Protein AF-A0A9W6NNS0-F1 (afdb_monomer_lite)

Secondary structure (DSSP, 8-state):
--S---EEEEEEEEETTEEEEEEEEESSTTBPEEEEEEEESS-STT------HHHHHHHHHHHHHTT--TTSBS-EEEE-HHHHGGG---SSEEE-S--

Structure (mmCIF, N/CA/C/O backbone):
data_AF-A0A9W6NNS0-F1
#
_entry.id   AF-A0A9W6NNS0-F1
#
loop_
_atom_site.group_PDB
_atom_site.id
_atom_site.type_symbol
_atom_site.label_atom_id
_atom_site.label_alt_id
_atom_site.label_comp_id
_atom_site.label_asym_id
_atom_site.label_entity_id
_atom_site.label_seq_id
_atom_site.pdbx_PDB_ins_code
_atom_site.Cartn_x
_atom_site.Cartn_y
_atom_site.Cartn_z
_atom_site.occupancy
_atom_site.B_iso_or_equiv
_atom_site.auth_seq_id
_atom_site.auth_comp_id
_atom_site.auth_asym_id
_atom_site.auth_atom_id
_atom_site.pdbx_PDB_model_num
ATOM 1 N N . MET A 1 1 ? -5.836 -12.982 6.202 1.00 62.12 1 MET A N 1
ATOM 2 C CA . MET A 1 1 ? -6.940 -11.996 6.180 1.00 62.12 1 MET A CA 1
ATOM 3 C C . MET A 1 1 ? -7.974 -12.306 7.246 1.00 62.12 1 MET A C 1
ATOM 5 O O . MET A 1 1 ? -8.217 -13.470 7.530 1.00 62.12 1 MET A O 1
ATOM 9 N N . ASP A 1 2 ? -8.559 -11.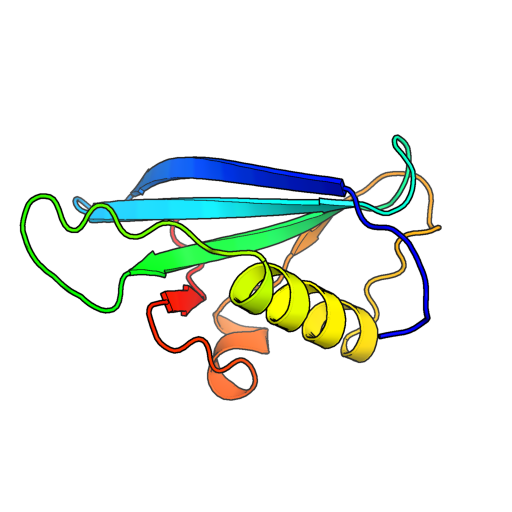259 7.810 1.00 71.56 2 ASP A N 1
ATOM 10 C CA . ASP A 1 2 ? -9.505 -11.235 8.934 1.00 71.56 2 ASP A CA 1
ATOM 11 C C . ASP A 1 2 ? -10.983 -11.426 8.527 1.00 71.56 2 ASP A C 1
ATOM 13 O O . ASP A 1 2 ? -11.883 -11.246 9.342 1.00 71.56 2 ASP A O 1
ATOM 17 N N . GLY A 1 3 ? -11.243 -11.801 7.268 1.00 79.31 3 GLY A N 1
ATOM 18 C CA . GLY A 1 3 ? -12.591 -12.018 6.731 1.00 79.31 3 GLY A CA 1
ATOM 19 C C . GLY A 1 3 ? -13.351 -10.734 6.387 1.00 79.31 3 GLY A C 1
ATOM 20 O O . GLY A 1 3 ? -14.508 -10.818 5.977 1.00 79.31 3 GLY A O 1
ATOM 21 N N . ARG A 1 4 ? -12.724 -9.560 6.528 1.00 85.19 4 ARG A N 1
ATOM 22 C CA . ARG A 1 4 ? -13.346 -8.270 6.227 1.00 85.19 4 ARG A CA 1
ATOM 23 C C . ARG A 1 4 ? -13.279 -7.932 4.742 1.00 85.19 4 ARG A C 1
ATOM 25 O O . ARG A 1 4 ? -12.379 -8.362 4.018 1.00 85.19 4 ARG A O 1
ATOM 32 N N . LEU A 1 5 ? -14.248 -7.132 4.302 1.00 90.56 5 LEU A N 1
ATOM 33 C CA . LEU A 1 5 ? -14.232 -6.518 2.981 1.00 90.56 5 LEU A CA 1
ATOM 34 C C . LEU A 1 5 ? -13.445 -5.212 3.044 1.00 90.56 5 LEU A C 1
ATOM 36 O O . LEU A 1 5 ? -13.627 -4.409 3.955 1.00 90.56 5 LEU A O 1
ATOM 40 N N . TYR A 1 6 ? -12.601 -5.007 2.040 1.00 93.62 6 TYR A N 1
ATOM 41 C CA . TYR A 1 6 ? -11.846 -3.778 1.859 1.00 93.62 6 TYR A CA 1
ATOM 42 C C . TYR A 1 6 ? -12.123 -3.224 0.473 1.00 93.62 6 TYR A C 1
ATOM 44 O O . TYR A 1 6 ? -12.041 -3.942 -0.527 1.00 93.62 6 TYR A O 1
ATOM 52 N N . ALA A 1 7 ? -12.424 -1.934 0.416 1.00 94.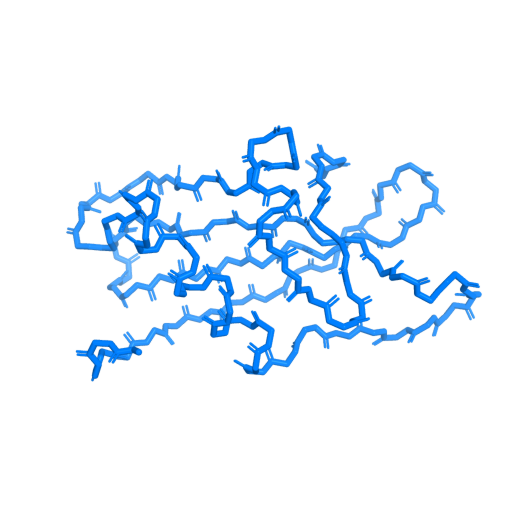19 7 ALA A N 1
ATOM 53 C CA . ALA A 1 7 ? -12.425 -1.188 -0.825 1.00 94.19 7 ALA A CA 1
ATOM 54 C C . ALA A 1 7 ? -11.022 -0.633 -1.078 1.00 94.19 7 ALA A C 1
ATOM 56 O O . ALA A 1 7 ? -10.267 -0.336 -0.150 1.00 94.19 7 ALA A O 1
ATOM 57 N N . TRP A 1 8 ? -10.659 -0.501 -2.349 1.00 95.88 8 TRP A N 1
ATOM 58 C CA . TRP A 1 8 ? -9.370 0.054 -2.726 1.00 95.88 8 TRP A CA 1
ATOM 59 C C . TRP A 1 8 ? -9.433 0.769 -4.069 1.00 95.88 8 TRP A C 1
ATOM 61 O O . TRP A 1 8 ? -10.344 0.575 -4.875 1.00 95.88 8 TRP A O 1
ATOM 71 N N . ARG A 1 9 ? -8.433 1.614 -4.301 1.00 95.69 9 ARG A N 1
ATOM 72 C CA . ARG A 1 9 ? -8.209 2.332 -5.550 1.00 95.69 9 ARG A CA 1
ATOM 73 C C . ARG A 1 9 ? -6.715 2.463 -5.791 1.00 95.69 9 ARG A C 1
ATOM 75 O O . ARG A 1 9 ? -5.971 2.774 -4.866 1.00 95.69 9 ARG A O 1
ATOM 82 N N . ALA A 1 10 ? -6.301 2.343 -7.047 1.00 94.25 10 ALA A N 1
ATOM 83 C CA . ALA A 1 10 ? -4.969 2.735 -7.481 1.00 94.25 10 ALA A CA 1
ATOM 84 C C . ALA A 1 10 ? -5.021 3.955 -8.415 1.00 94.25 10 ALA A C 1
ATOM 86 O O . ALA A 1 10 ? -5.913 4.102 -9.253 1.00 94.25 10 ALA A O 1
ATOM 87 N N . THR A 1 11 ? -4.068 4.868 -8.250 1.00 92.69 11 THR A N 1
ATOM 88 C CA . THR A 1 11 ? -3.936 6.078 -9.071 1.00 92.69 11 THR A CA 1
ATOM 89 C C . THR A 1 11 ? -2.513 6.168 -9.594 1.00 92.69 11 THR A C 1
ATOM 91 O O . THR A 1 11 ? -1.564 5.974 -8.843 1.00 92.69 11 THR A O 1
ATOM 94 N N . VAL A 1 12 ? -2.365 6.439 -10.888 1.00 88.75 12 VAL A N 1
ATOM 95 C CA . VAL A 1 12 ? -1.054 6.573 -11.525 1.00 88.75 12 VAL A CA 1
ATOM 96 C C . VAL A 1 12 ? -0.550 8.002 -11.349 1.00 88.75 12 VAL A C 1
ATOM 98 O O . VAL A 1 12 ? -1.245 8.944 -11.724 1.00 88.75 12 VAL A O 1
ATOM 101 N N . ASN A 1 13 ? 0.671 8.143 -10.845 1.00 84.25 13 ASN A N 1
ATOM 102 C CA . ASN A 1 13 ? 1.383 9.403 -10.689 1.00 84.25 13 ASN A CA 1
ATOM 103 C C . ASN A 1 13 ? 2.653 9.405 -11.559 1.00 84.25 13 ASN A C 1
ATOM 105 O O . ASN A 1 13 ? 3.182 8.356 -11.946 1.00 84.25 13 ASN A O 1
ATOM 109 N N . ARG A 1 14 ? 3.148 10.602 -11.887 1.00 74.31 14 ARG A N 1
ATOM 110 C CA . ARG A 1 14 ? 4.474 10.788 -12.491 1.00 74.31 14 ARG A CA 1
ATOM 111 C C . ARG A 1 14 ? 5.411 11.323 -11.418 1.00 74.31 14 ARG A C 1
ATOM 113 O O . ARG A 1 14 ? 5.205 12.435 -10.947 1.00 74.31 14 ARG A O 1
ATOM 120 N N . ALA A 1 15 ? 6.428 10.546 -11.070 1.00 66.62 15 ALA A N 1
ATOM 121 C CA . ALA A 1 15 ? 7.409 10.881 -10.044 1.00 66.62 15 ALA A CA 1
ATOM 122 C C . ALA A 1 15 ? 8.820 10.602 -10.569 1.00 66.62 15 ALA A C 1
ATOM 124 O O . ALA A 1 15 ? 9.051 9.560 -11.178 1.00 66.62 15 ALA A O 1
ATOM 125 N N . GLY A 1 16 ? 9.759 11.535 -10.375 1.00 59.12 16 GLY A N 1
ATOM 126 C CA . GLY A 1 16 ? 11.183 11.319 -10.680 1.00 59.12 16 GLY A CA 1
ATOM 127 C C . GLY A 1 16 ? 11.510 10.889 -12.121 1.00 59.12 16 GLY A C 1
ATOM 128 O O . GLY A 1 16 ? 12.509 10.215 -12.335 1.00 59.12 16 GLY A O 1
ATOM 129 N N . GLY A 1 17 ? 10.667 11.222 -13.108 1.00 64.56 17 GLY A N 1
ATOM 130 C CA . GLY A 1 17 ? 10.831 10.778 -14.503 1.00 64.56 17 GLY A CA 1
ATOM 131 C C . GLY A 1 17 ? 10.284 9.374 -14.810 1.00 64.56 17 GLY A C 1
ATOM 132 O O . GLY A 1 17 ? 10.338 8.948 -15.962 1.00 64.56 17 GLY A O 1
ATOM 133 N N . GLY A 1 18 ? 9.714 8.685 -13.817 1.00 68.44 18 GLY A N 1
ATOM 134 C CA . GLY A 1 18 ? 9.074 7.374 -13.934 1.00 68.44 18 GLY A CA 1
ATOM 135 C C . GLY A 1 18 ? 7.579 7.382 -13.592 1.00 68.44 18 GLY A C 1
ATOM 136 O O . GLY A 1 18 ? 6.965 8.422 -13.323 1.00 68.44 18 GLY A O 1
ATOM 137 N N . ARG A 1 19 ? 6.977 6.190 -13.630 1.00 78.00 19 ARG A N 1
ATOM 138 C CA . ARG A 1 19 ? 5.570 5.944 -13.292 1.00 78.00 19 ARG A CA 1
ATOM 139 C C . ARG A 1 19 ? 5.477 5.345 -11.891 1.00 78.00 19 ARG A C 1
ATOM 141 O O . ARG A 1 19 ? 5.939 4.226 -11.696 1.00 78.00 19 ARG A O 1
ATOM 148 N N . SER A 1 20 ? 4.844 6.054 -10.959 1.00 86.12 20 SER A N 1
ATOM 149 C CA . SER A 1 20 ? 4.486 5.521 -9.641 1.00 86.12 20 SER A CA 1
ATOM 150 C C . SER A 1 20 ? 2.983 5.261 -9.555 1.00 86.12 20 SER A C 1
ATOM 152 O O . SER A 1 20 ? 2.184 5.848 -10.291 1.00 86.12 20 S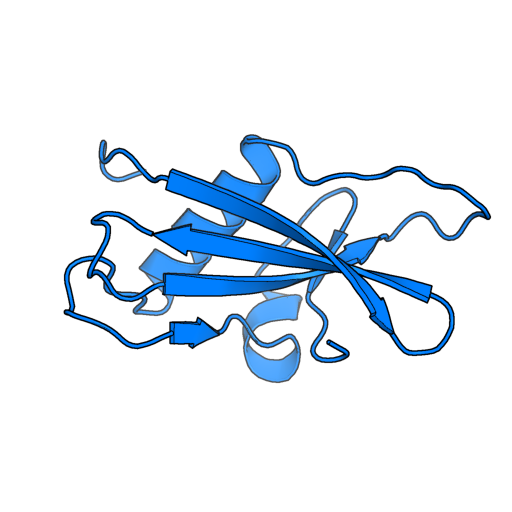ER A O 1
ATOM 154 N N . ILE A 1 21 ? 2.579 4.338 -8.689 1.00 91.19 21 ILE A N 1
ATOM 155 C CA . ILE A 1 21 ? 1.177 3.980 -8.478 1.00 91.19 21 ILE A CA 1
ATOM 156 C C . ILE A 1 21 ? 0.865 4.123 -6.999 1.00 91.19 21 ILE A C 1
ATOM 158 O O . ILE A 1 21 ? 1.382 3.375 -6.176 1.00 91.19 21 ILE A O 1
ATOM 162 N N . ARG A 1 22 ? -0.027 5.054 -6.671 1.00 93.94 22 ARG A N 1
ATOM 163 C CA . ARG A 1 22 ? -0.570 5.199 -5.324 1.00 93.94 22 ARG A CA 1
ATOM 164 C C . ARG A 1 22 ? -1.733 4.247 -5.140 1.00 93.94 22 ARG A C 1
ATOM 166 O O . ARG A 1 22 ? -2.781 4.444 -5.758 1.00 93.94 22 ARG A O 1
ATOM 173 N N . VAL A 1 23 ? -1.576 3.260 -4.272 1.00 95.88 23 VAL A N 1
ATOM 174 C CA . VAL A 1 23 ? -2.659 2.400 -3.795 1.00 95.88 23 VAL A CA 1
ATOM 175 C C . VAL A 1 23 ? -3.222 2.999 -2.513 1.00 95.88 23 VAL A C 1
ATOM 177 O O . VAL A 1 23 ? -2.475 3.291 -1.581 1.0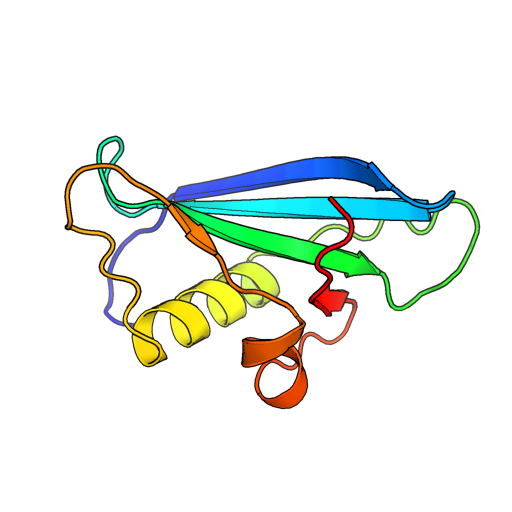0 95.88 23 VAL A O 1
ATOM 180 N N . ARG A 1 24 ? -4.545 3.168 -2.451 1.00 96.62 24 ARG A N 1
ATOM 181 C CA . ARG A 1 24 ? -5.272 3.443 -1.207 1.00 96.62 24 ARG A CA 1
ATOM 182 C C . ARG A 1 24 ? -6.296 2.352 -0.948 1.00 96.62 24 ARG A C 1
ATOM 184 O O . ARG A 1 24 ? -7.031 1.998 -1.866 1.00 96.62 24 ARG A O 1
ATOM 191 N N . ALA A 1 25 ? -6.356 1.863 0.285 1.00 95.94 25 ALA A N 1
ATOM 192 C CA . ALA A 1 25 ? -7.347 0.891 0.737 1.00 95.94 25 ALA A CA 1
ATOM 193 C C . ALA A 1 25 ? -8.035 1.377 2.017 1.00 95.94 25 ALA A C 1
ATOM 195 O O . ALA A 1 25 ? -7.435 2.091 2.816 1.00 95.94 25 ALA A O 1
ATOM 196 N N . TRP A 1 26 ? -9.296 1.013 2.208 1.00 94.94 26 TRP A N 1
ATOM 197 C CA . TRP A 1 26 ? -10.088 1.367 3.385 1.00 94.94 26 TRP A CA 1
ATOM 198 C C . TRP A 1 26 ? -11.117 0.270 3.668 1.00 94.94 26 TRP A C 1
ATOM 200 O O . TRP A 1 26 ? -11.558 -0.430 2.755 1.00 94.94 26 TRP A O 1
ATOM 210 N N . GLY A 1 27 ? -11.454 0.084 4.946 1.00 89.12 27 GLY A N 1
ATOM 211 C CA . GLY A 1 27 ? -12.558 -0.792 5.349 1.00 89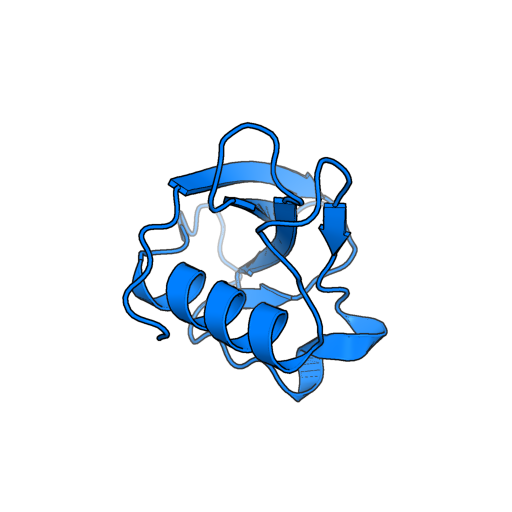.12 27 GLY A CA 1
ATOM 212 C C . GLY A 1 27 ? -13.881 -0.065 5.140 1.00 89.12 27 GLY A C 1
ATOM 213 O O . GLY A 1 27 ? -14.554 -0.246 4.130 1.00 89.12 27 GLY A O 1
ATOM 214 N N . GLU A 1 28 ? -14.195 0.838 6.065 1.00 86.25 28 GLU A N 1
ATOM 215 C CA . GLU A 1 28 ? -15.345 1.737 5.973 1.00 86.25 28 GLU A CA 1
ATOM 216 C C . GLU A 1 28 ? -14.992 3.037 5.236 1.00 86.25 28 GLU A C 1
ATOM 218 O O . GLU A 1 28 ? -13.836 3.462 5.218 1.00 86.25 28 GLU A O 1
ATOM 223 N N . HIS A 1 29 ? -15.992 3.699 4.645 1.00 79.81 29 HIS A N 1
ATOM 224 C CA . HIS A 1 29 ? -15.801 4.932 3.862 1.00 79.81 29 HIS A CA 1
ATOM 225 C C . HIS A 1 29 ? -15.129 6.068 4.660 1.00 79.81 29 HIS A C 1
ATOM 227 O O . HIS A 1 29 ? -14.310 6.802 4.112 1.00 79.81 29 HIS A O 1
ATOM 233 N N . ASP A 1 30 ? -15.434 6.158 5.957 1.00 87.31 30 ASP A N 1
ATOM 234 C CA . ASP A 1 30 ? -14.890 7.151 6.895 1.00 87.31 30 ASP A CA 1
ATOM 235 C C . ASP A 1 30 ? -13.708 6.609 7.727 1.00 87.31 30 ASP A C 1
ATOM 237 O O . ASP A 1 30 ? -13.266 7.258 8.680 1.00 87.31 30 ASP A O 1
ATOM 241 N N . GLY A 1 31 ? -13.222 5.404 7.422 1.00 89.06 31 GLY A N 1
ATOM 242 C CA . GLY A 1 31 ? -12.132 4.750 8.143 1.00 89.06 31 GLY A CA 1
ATOM 243 C C . GLY A 1 31 ? -10.747 5.296 7.791 1.00 89.06 31 GLY A C 1
ATOM 244 O O . GLY A 1 31 ? -10.558 6.035 6.822 1.00 89.06 31 GLY A O 1
ATOM 245 N N . CYS A 1 32 ? -9.750 4.910 8.580 1.00 95.31 32 CYS A N 1
ATOM 246 C CA . CYS A 1 32 ? -8.358 5.249 8.333 1.00 95.31 32 CYS A CA 1
ATOM 247 C C . CYS A 1 32 ? -7.904 4.563 7.047 1.00 95.31 32 CYS A C 1
ATOM 249 O O . CYS A 1 32 ? -7.899 3.333 6.954 1.00 95.31 32 CYS A O 1
ATOM 251 N N . ALA A 1 33 ? -7.515 5.349 6.046 1.00 96.62 33 ALA A N 1
ATOM 252 C CA . ALA A 1 33 ? -7.059 4.802 4.776 1.00 96.62 33 ALA A CA 1
ATOM 253 C C . ALA A 1 33 ? -5.631 4.257 4.905 1.00 96.62 33 ALA A C 1
ATOM 255 O O . ALA A 1 33 ? -4.744 4.958 5.380 1.00 96.62 33 ALA A O 1
ATOM 256 N N . LEU A 1 34 ? -5.378 3.052 4.411 1.00 97.19 34 LEU A N 1
ATOM 257 C CA . LEU A 1 34 ? -4.029 2.602 4.085 1.00 97.19 34 LEU A CA 1
ATOM 258 C C . LEU A 1 34 ? -3.579 3.296 2.802 1.00 97.19 34 LEU A C 1
ATOM 260 O O . LEU A 1 34 ? -4.355 3.375 1.848 1.00 97.19 34 LEU A O 1
ATOM 264 N N . GLN A 1 35 ? -2.334 3.751 2.747 1.00 97.38 35 GLN A N 1
ATOM 265 C CA . GLN A 1 35 ? -1.710 4.268 1.536 1.00 97.38 35 GLN A CA 1
ATOM 266 C C . GLN A 1 35 ? -0.340 3.629 1.325 1.00 97.38 35 GLN A C 1
ATOM 268 O O . GLN A 1 35 ? 0.452 3.536 2.257 1.00 97.38 35 GLN A O 1
ATOM 273 N N . ALA A 1 36 ? -0.061 3.233 0.089 1.00 96.19 36 ALA A N 1
ATOM 274 C CA . ALA A 1 36 ? 1.248 2.775 -0.349 1.00 96.19 36 ALA A CA 1
ATOM 275 C C . ALA A 1 36 ? 1.542 3.346 -1.733 1.00 96.19 36 ALA A C 1
ATOM 277 O O . ALA A 1 36 ? 0.673 3.337 -2.608 1.00 96.19 36 ALA A O 1
ATOM 278 N N . ASP A 1 37 ? 2.764 3.818 -1.929 1.00 93.25 37 ASP A N 1
ATOM 279 C CA . ASP A 1 37 ? 3.240 4.284 -3.221 1.00 93.25 37 ASP A CA 1
ATOM 280 C C . ASP A 1 37 ? 4.189 3.230 -3.799 1.00 93.25 37 ASP A C 1
ATOM 282 O O . ASP A 1 37 ? 5.121 2.772 -3.142 1.00 93.25 37 ASP A O 1
ATOM 286 N N . LEU A 1 38 ? 3.887 2.774 -5.014 1.00 91.50 38 LEU A N 1
ATOM 287 C CA . LEU A 1 38 ? 4.554 1.652 -5.664 1.00 91.50 38 LEU A CA 1
ATOM 288 C C . LEU A 1 38 ? 5.325 2.126 -6.892 1.00 91.50 38 LEU A C 1
ATOM 290 O O . LEU A 1 38 ? 4.779 2.849 -7.731 1.00 91.50 38 LEU A O 1
ATOM 294 N N . LEU A 1 39 ? 6.565 1.668 -7.031 1.00 87.94 39 LEU A N 1
ATOM 295 C CA . LEU A 1 39 ? 7.336 1.765 -8.264 1.00 87.94 39 LEU A CA 1
ATOM 296 C C . LEU A 1 39 ? 7.377 0.391 -8.931 1.00 87.94 39 LEU A C 1
ATOM 298 O O . LEU A 1 39 ? 7.506 -0.630 -8.256 1.00 87.94 39 LEU A O 1
ATOM 302 N N . SER A 1 40 ? 7.226 0.351 -10.254 1.00 82.56 40 SER A N 1
ATOM 303 C CA . SER A 1 40 ? 7.354 -0.915 -10.971 1.00 82.56 40 SER A CA 1
ATOM 304 C C . SER A 1 40 ? 8.811 -1.369 -11.032 1.00 82.56 40 SER A C 1
ATOM 306 O O . SER A 1 40 ? 9.698 -0.578 -11.353 1.00 82.56 40 SER A O 1
ATOM 308 N N . ARG A 1 41 ? 9.043 -2.661 -10.783 1.00 80.69 41 ARG A N 1
ATOM 309 C CA . ARG A 1 41 ? 10.361 -3.304 -10.902 1.00 80.69 41 ARG A CA 1
ATOM 310 C C . ARG A 1 41 ? 10.766 -3.546 -12.355 1.00 80.69 41 ARG A C 1
ATOM 312 O O . ARG A 1 41 ? 11.950 -3.700 -12.646 1.00 80.69 41 ARG A O 1
ATOM 319 N N . THR A 1 42 ? 9.807 -3.598 -13.279 1.00 68.75 42 THR A N 1
ATOM 320 C CA . THR A 1 42 ? 10.086 -3.763 -14.708 1.00 68.75 42 THR A CA 1
ATOM 321 C C . THR A 1 42 ? 10.313 -2.403 -15.357 1.00 68.75 42 THR A C 1
ATOM 323 O O . THR A 1 42 ? 9.395 -1.746 -15.835 1.00 68.75 42 THR A O 1
ATOM 326 N N . ALA A 1 43 ? 11.571 -1.960 -15.382 1.00 55.78 43 ALA A N 1
ATOM 327 C CA . ALA A 1 43 ? 11.961 -0.733 -16.065 1.00 55.78 43 ALA A CA 1
ATOM 328 C C . ALA A 1 43 ? 11.922 -0.931 -17.593 1.00 55.78 43 ALA A C 1
ATOM 330 O O . ALA A 1 43 ? 12.864 -1.433 -18.203 1.00 55.78 43 ALA A O 1
ATOM 331 N N . GLY A 1 44 ? 10.820 -0.526 -18.220 1.00 56.78 44 GLY A N 1
ATOM 332 C CA . GLY A 1 44 ? 10.697 -0.422 -19.670 1.00 56.78 44 GLY A CA 1
ATOM 333 C C . GLY A 1 44 ? 9.703 0.677 -20.056 1.00 56.78 44 GLY A C 1
ATOM 334 O O . GLY A 1 44 ? 8.752 0.933 -19.312 1.00 56.78 44 GLY A O 1
ATOM 335 N N . PRO A 1 45 ? 9.897 1.368 -21.193 1.00 47.22 45 PRO A N 1
ATOM 336 C CA . PRO A 1 45 ? 8.922 2.342 -21.666 1.00 47.22 45 PRO A CA 1
ATOM 337 C C . PRO A 1 45 ? 7.561 1.660 -21.877 1.00 47.22 45 PRO A C 1
ATOM 339 O O . PRO A 1 45 ? 7.429 0.773 -22.714 1.00 47.22 45 PRO A O 1
ATOM 342 N N . GLY A 1 46 ? 6.551 2.086 -21.111 1.00 54.66 46 GLY A N 1
ATOM 343 C CA . GLY A 1 46 ? 5.171 1.614 -21.253 1.00 54.66 46 GLY A CA 1
ATOM 344 C C . GLY A 1 46 ? 4.806 0.341 -20.486 1.00 54.66 46 GLY A C 1
ATOM 345 O O . GLY A 1 46 ? 3.867 -0.325 -20.902 1.00 54.66 46 GLY A O 1
ATOM 346 N N . ASP A 1 47 ? 5.485 0.006 -19.382 1.00 64.44 47 ASP A N 1
ATOM 347 C CA . ASP A 1 47 ? 5.318 -1.295 -18.704 1.00 64.44 47 ASP A CA 1
ATOM 348 C C . ASP A 1 47 ? 3.885 -1.663 -18.267 1.00 64.44 47 ASP A C 1
ATOM 350 O O . ASP A 1 47 ? 3.620 -2.827 -17.983 1.00 64.44 47 ASP A O 1
ATOM 354 N N . GLY A 1 48 ? 2.953 -0.701 -18.232 1.00 70.00 48 GLY A N 1
ATOM 355 C CA . GLY A 1 48 ? 1.526 -0.930 -18.002 1.00 70.00 48 GLY A CA 1
ATOM 356 C C . GLY A 1 48 ? 1.181 -1.602 -16.671 1.00 70.00 48 GLY A C 1
ATOM 357 O O . GLY A 1 48 ? -0.003 -1.828 -16.420 1.00 70.00 48 GLY A O 1
ATOM 358 N N . ALA A 1 49 ? 2.167 -1.895 -15.815 1.00 80.81 49 ALA A N 1
ATOM 359 C CA . ALA A 1 49 ? 1.998 -2.727 -14.640 1.00 80.81 49 ALA A CA 1
ATOM 360 C C . ALA A 1 49 ? 0.987 -2.059 -13.716 1.00 80.81 49 ALA A C 1
ATOM 362 O O . ALA A 1 49 ? 1.029 -0.850 -13.479 1.00 80.81 49 ALA A O 1
ATOM 363 N N . TYR A 1 50 ? 0.019 -2.807 -13.223 1.00 87.50 50 TYR A N 1
ATOM 364 C CA . TYR A 1 50 ? -0.989 -2.270 -12.327 1.00 87.50 50 TYR A CA 1
ATOM 365 C C . TYR A 1 50 ? -1.194 -3.281 -11.211 1.00 87.50 50 TYR A C 1
ATOM 367 O O . TYR A 1 50 ? -1.256 -4.471 -11.519 1.00 87.50 50 TYR A O 1
ATOM 375 N N . PRO A 1 51 ? -1.245 -2.836 -9.944 1.00 90.62 51 PRO A N 1
ATOM 376 C CA . PRO A 1 51 ? -1.401 -3.749 -8.828 1.00 90.62 51 PRO A CA 1
ATOM 377 C C . PRO A 1 51 ? -2.703 -4.521 -8.984 1.00 90.62 51 PRO A C 1
ATOM 379 O O . PRO A 1 51 ? -3.754 -3.940 -9.280 1.00 90.62 51 PRO A O 1
ATOM 382 N N . ASP A 1 52 ? -2.618 -5.830 -8.796 1.00 92.00 52 ASP A N 1
ATOM 383 C CA . ASP A 1 52 ? -3.785 -6.695 -8.781 1.00 92.00 52 ASP A CA 1
ATOM 384 C C . ASP A 1 52 ? -4.324 -6.872 -7.348 1.00 92.00 52 ASP A C 1
ATOM 386 O O . ASP A 1 52 ? -3.844 -6.278 -6.377 1.00 92.00 52 ASP A O 1
ATOM 390 N N . ALA A 1 53 ? -5.362 -7.696 -7.197 1.00 92.19 53 ALA A N 1
ATOM 391 C CA . ALA A 1 53 ? -5.937 -7.976 -5.884 1.00 92.19 53 ALA A CA 1
ATOM 392 C C . ALA A 1 53 ? -4.955 -8.690 -4.930 1.00 92.19 53 ALA A C 1
ATOM 394 O O . ALA A 1 53 ? -5.081 -8.548 -3.713 1.00 92.19 53 ALA A O 1
ATOM 395 N N . THR A 1 54 ? -3.990 -9.449 -5.455 1.00 92.38 54 THR A N 1
ATOM 396 C CA . THR A 1 54 ? -2.948 -10.135 -4.679 1.00 92.38 54 THR A CA 1
ATOM 397 C C . THR A 1 54 ? -1.972 -9.125 -4.088 1.00 92.38 54 THR A C 1
ATOM 399 O O . THR A 1 54 ? -1.690 -9.187 -2.889 1.00 92.38 54 THR A O 1
ATOM 402 N N . ASP A 1 55 ? -1.523 -8.155 -4.888 1.00 93.62 55 ASP A N 1
ATOM 403 C CA . ASP A 1 55 ? -0.649 -7.073 -4.423 1.00 93.62 55 ASP A CA 1
ATOM 404 C C . ASP A 1 55 ? -1.339 -6.240 -3.334 1.00 93.62 55 ASP A C 1
ATOM 406 O O . ASP A 1 55 ? -0.783 -5.995 -2.261 1.00 93.62 55 ASP A O 1
ATOM 410 N N . VAL A 1 56 ? -2.598 -5.855 -3.567 1.00 94.94 56 VAL A N 1
ATOM 411 C CA . VAL A 1 56 ? -3.392 -5.066 -2.610 1.00 94.94 56 VAL A CA 1
ATOM 412 C C . VAL A 1 56 ? -3.633 -5.839 -1.316 1.00 94.94 56 VAL A C 1
ATOM 414 O O . VAL A 1 56 ? -3.536 -5.276 -0.224 1.00 94.94 56 VAL A O 1
ATOM 417 N N . ARG A 1 57 ? -3.897 -7.145 -1.409 1.00 94.88 57 ARG A N 1
ATOM 418 C CA . ARG A 1 57 ? -4.020 -8.011 -0.236 1.00 94.88 57 ARG A CA 1
ATOM 419 C C . ARG A 1 57 ? -2.731 -8.037 0.581 1.00 94.88 57 ARG A C 1
ATOM 421 O O . ARG A 1 57 ? -2.804 -7.949 1.805 1.00 94.88 57 ARG A O 1
ATOM 428 N N . ALA A 1 58 ? -1.572 -8.139 -0.068 1.00 95.12 58 ALA A N 1
ATOM 429 C CA . ALA A 1 58 ? -0.287 -8.123 0.623 1.00 95.12 58 ALA A CA 1
ATOM 430 C C . ALA A 1 58 ? -0.055 -6.792 1.360 1.00 95.12 58 ALA A C 1
ATOM 432 O O . ALA A 1 58 ? 0.394 -6.808 2.508 1.00 95.12 58 ALA A O 1
ATOM 433 N N . LEU A 1 59 ? -0.434 -5.660 0.753 1.00 96.06 59 LEU A N 1
ATOM 434 C CA . LEU A 1 59 ? -0.395 -4.341 1.399 1.00 96.06 59 LEU A CA 1
ATOM 435 C C . LEU A 1 59 ? -1.297 -4.279 2.636 1.00 96.06 59 LEU A C 1
ATOM 437 O O . LEU A 1 59 ? -0.845 -3.862 3.700 1.00 96.06 59 LEU A O 1
ATOM 441 N N . ILE A 1 60 ? -2.546 -4.734 2.518 1.00 95.38 60 ILE A N 1
ATOM 442 C CA . ILE A 1 60 ? -3.518 -4.769 3.622 1.00 95.38 60 ILE A CA 1
ATOM 443 C C . ILE A 1 60 ? -3.000 -5.629 4.774 1.00 95.38 60 ILE A C 1
ATOM 445 O O . ILE A 1 60 ? -2.950 -5.176 5.916 1.00 95.38 60 ILE A O 1
ATOM 449 N N . GLU A 1 61 ? -2.567 -6.858 4.485 1.00 94.81 61 GLU A N 1
ATOM 450 C CA . GLU A 1 61 ? -2.043 -7.766 5.506 1.00 94.81 61 GLU A CA 1
ATOM 451 C C . GLU A 1 61 ? -0.786 -7.196 6.174 1.00 94.81 61 GLU A C 1
ATOM 453 O O . GLU A 1 61 ? -0.598 -7.357 7.381 1.00 94.81 61 GLU A O 1
ATOM 458 N N . HIS A 1 62 ? 0.067 -6.505 5.417 1.00 94.88 62 HIS A N 1
ATOM 459 C CA . HIS A 1 62 ? 1.238 -5.841 5.967 1.00 94.88 62 HIS A CA 1
ATOM 460 C C . HIS A 1 62 ? 0.862 -4.658 6.868 1.00 94.88 62 HIS A C 1
ATOM 462 O O . HIS A 1 62 ? 1.361 -4.591 7.992 1.00 94.88 62 HIS A O 1
ATOM 468 N N . GLY A 1 63 ? -0.048 -3.787 6.422 1.00 94.88 63 GLY A N 1
ATOM 469 C CA . GLY A 1 63 ? -0.554 -2.659 7.202 1.00 94.88 63 GLY A CA 1
ATOM 470 C C . GLY A 1 63 ? -1.182 -3.112 8.517 1.00 94.88 63 GLY A C 1
ATOM 471 O O . GLY A 1 63 ? -0.811 -2.606 9.573 1.00 94.88 63 GLY A O 1
ATOM 472 N N . LEU A 1 64 ? -2.059 -4.122 8.482 1.00 94.69 64 LEU A N 1
ATOM 473 C CA . LEU A 1 64 ? -2.686 -4.682 9.688 1.00 94.69 64 LEU A CA 1
ATOM 474 C C . LEU A 1 64 ? -1.641 -5.179 10.699 1.00 94.69 64 LEU A C 1
ATOM 476 O O . LEU A 1 64 ? -1.758 -4.912 11.893 1.00 94.69 64 LEU A O 1
ATOM 480 N N . ARG A 1 65 ? -0.578 -5.853 10.234 1.00 94.06 65 ARG A N 1
ATOM 481 C CA . ARG A 1 65 ? 0.529 -6.294 11.105 1.00 94.06 65 ARG A CA 1
ATOM 482 C C . ARG A 1 65 ? 1.332 -5.139 11.713 1.00 94.06 65 ARG A C 1
ATOM 484 O O . ARG A 1 65 ? 1.970 -5.350 12.738 1.00 94.06 65 ARG A O 1
ATOM 491 N N . HIS A 1 66 ? 1.319 -3.959 11.092 1.00 93.94 66 HIS A N 1
ATOM 492 C CA . HIS A 1 66 ? 2.089 -2.781 11.513 1.00 93.94 66 HIS A CA 1
ATOM 493 C C . HIS A 1 66 ? 1.215 -1.712 12.186 1.00 93.94 66 HIS A C 1
ATOM 495 O O . HIS A 1 66 ? 1.661 -0.590 12.405 1.00 93.94 66 HIS A O 1
ATOM 501 N N . GLY A 1 67 ? -0.016 -2.067 12.570 1.00 94.25 67 GLY A N 1
ATOM 502 C CA . GLY A 1 67 ? -0.883 -1.204 13.371 1.00 94.25 67 GLY A CA 1
ATOM 503 C C . GLY A 1 67 ? -1.829 -0.322 12.563 1.00 94.25 67 GLY A C 1
ATOM 504 O O . GLY A 1 67 ? -2.463 0.562 13.138 1.00 94.25 67 GLY A O 1
ATOM 505 N N . TRP A 1 68 ? -1.980 -0.564 11.258 1.00 95.31 68 TRP A N 1
ATOM 506 C CA . TRP A 1 68 ? -3.086 0.036 10.524 1.00 95.31 68 TRP A CA 1
ATOM 507 C C . TRP A 1 68 ? -4.415 -0.425 11.131 1.00 95.31 68 TRP A C 1
ATOM 509 O O . TRP A 1 68 ? -4.727 -1.616 11.155 1.00 95.31 68 TRP A O 1
ATOM 519 N N . ALA A 1 69 ? -5.196 0.536 11.619 1.00 93.56 69 ALA A N 1
ATOM 520 C CA . ALA A 1 69 ? -6.492 0.309 12.236 1.00 93.56 69 ALA A CA 1
ATOM 521 C C . ALA A 1 69 ? -7.602 0.865 11.322 1.00 93.56 69 ALA A C 1
ATOM 523 O O . ALA A 1 69 ? -7.924 2.050 11.420 1.00 93.56 69 ALA A O 1
ATOM 524 N N . PRO A 1 70 ? -8.191 0.048 10.427 1.00 93.19 70 PRO A N 1
ATOM 525 C CA . PRO A 1 70 ? -9.144 0.522 9.415 1.00 93.19 70 PRO A CA 1
ATOM 526 C C . PRO A 1 70 ? -10.434 1.109 10.009 1.00 93.19 70 PRO A C 1
ATOM 528 O O . PRO A 1 70 ? -11.066 1.945 9.371 1.00 93.19 70 PRO A O 1
ATOM 531 N N . ASP A 1 71 ? -10.804 0.702 11.227 1.00 91.31 71 ASP A N 1
ATOM 532 C CA . ASP A 1 71 ? -12.016 1.166 11.919 1.00 91.31 71 ASP A CA 1
ATOM 533 C C . ASP A 1 71 ? -11.822 2.522 12.618 1.00 91.31 71 ASP A C 1
ATOM 535 O O . ASP A 1 71 ? -12.791 3.154 13.043 1.00 91.31 71 ASP A O 1
ATOM 539 N N . VAL A 1 72 ? -10.572 2.978 12.776 1.00 92.19 72 VAL A N 1
ATOM 540 C CA . VAL A 1 72 ? -10.298 4.296 13.355 1.00 92.19 72 VAL A CA 1
ATOM 541 C C . VAL A 1 72 ? -10.775 5.344 12.369 1.00 92.19 72 VAL A C 1
ATOM 543 O O . VAL A 1 72 ? -10.385 5.331 11.207 1.00 92.19 72 VAL A O 1
ATOM 546 N N . ARG A 1 73 ? -11.634 6.251 12.829 1.00 92.44 73 ARG A N 1
ATOM 547 C CA . ARG A 1 73 ? -12.233 7.260 11.962 1.00 92.44 73 ARG A CA 1
ATOM 548 C C . ARG A 1 73 ? -11.178 8.236 11.438 1.00 92.44 73 ARG A C 1
ATOM 550 O O . ARG A 1 73 ? -10.499 8.900 12.219 1.00 92.44 73 ARG A O 1
ATOM 557 N N . GLY A 1 74 ? -11.139 8.386 10.119 1.00 91.31 74 GLY A N 1
ATOM 558 C CA . GLY A 1 74 ? -10.285 9.326 9.410 1.00 91.31 74 GLY A CA 1
ATOM 559 C C . GLY A 1 74 ? -8.794 8.991 9.466 1.00 91.31 74 GLY A C 1
ATOM 560 O O . GLY A 1 74 ? -8.352 8.005 10.047 1.00 91.31 74 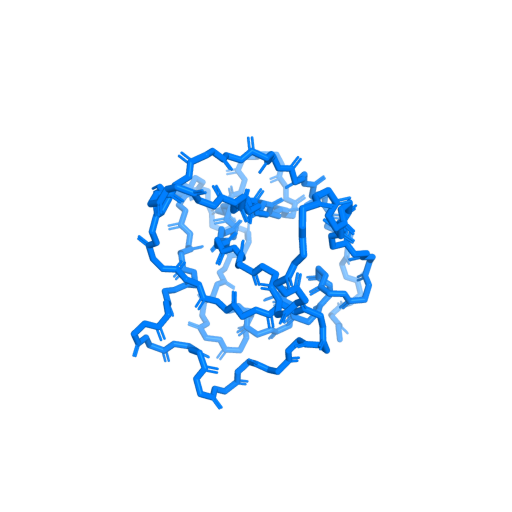GLY A O 1
ATOM 561 N N . GLY A 1 75 ? -8.004 9.857 8.836 1.00 94.00 75 GLY A N 1
ATOM 562 C CA . GLY A 1 75 ? -6.552 9.726 8.781 1.00 94.00 75 GLY A CA 1
ATOM 563 C C . GLY A 1 75 ? -6.050 8.875 7.618 1.00 94.00 75 GLY A C 1
ATOM 564 O O . GLY A 1 75 ? -6.791 8.438 6.732 1.00 94.00 75 GLY A O 1
ATOM 565 N N . THR A 1 76 ? -4.734 8.715 7.567 1.00 95.88 76 THR A N 1
ATOM 566 C CA . THR A 1 76 ? -4.064 7.865 6.586 1.00 95.88 76 THR A CA 1
ATOM 567 C C . THR A 1 76 ? -2.870 7.204 7.249 1.00 95.88 76 THR A C 1
ATOM 569 O O . THR A 1 76 ? -2.023 7.883 7.823 1.00 95.88 76 THR A O 1
ATOM 572 N N . PHE A 1 77 ? -2.823 5.882 7.169 1.00 96.31 77 PHE A N 1
ATOM 573 C CA . PHE A 1 77 ? -1.677 5.077 7.540 1.00 96.31 77 PHE A CA 1
ATOM 574 C C . PHE A 1 77 ? -0.827 4.859 6.290 1.00 96.31 77 PHE A C 1
ATOM 576 O O . PHE A 1 77 ? -1.293 4.259 5.320 1.00 96.31 77 PHE A O 1
ATOM 583 N N . VAL A 1 78 ? 0.399 5.378 6.290 1.00 96.31 78 VAL A N 1
ATOM 584 C CA . VAL A 1 78 ? 1.298 5.313 5.134 1.00 96.31 78 VAL A CA 1
ATOM 585 C C . VAL A 1 78 ? 2.287 4.172 5.328 1.00 96.31 78 VAL A C 1
ATOM 587 O O . VAL A 1 78 ? 3.011 4.132 6.318 1.00 96.31 78 VAL A O 1
ATOM 590 N N . LEU A 1 79 ? 2.343 3.265 4.358 1.00 95.62 79 LEU A N 1
ATOM 591 C CA . LEU A 1 79 ? 3.451 2.332 4.213 1.00 95.62 79 LEU A CA 1
ATOM 592 C C . LEU A 1 79 ? 4.592 3.071 3.515 1.00 95.62 79 LEU A C 1
ATOM 594 O O . LEU A 1 79 ? 4.578 3.211 2.294 1.00 95.62 79 LEU A O 1
ATOM 598 N N . SER A 1 80 ? 5.545 3.570 4.302 1.00 92.44 80 SER A N 1
ATOM 599 C CA . SER A 1 80 ? 6.757 4.224 3.800 1.00 92.44 80 SER A CA 1
ATOM 600 C C . SER A 1 80 ? 7.818 3.203 3.381 1.00 92.44 80 SER A C 1
ATOM 602 O O . SER A 1 80 ? 7.951 2.142 4.008 1.00 92.44 80 SER A O 1
ATOM 604 N N . ALA A 1 81 ? 8.606 3.517 2.354 1.00 88.31 81 ALA A N 1
ATOM 605 C CA . ALA A 1 81 ? 9.709 2.659 1.928 1.00 88.31 81 ALA A CA 1
ATOM 606 C C . ALA A 1 81 ? 10.758 2.517 3.037 1.00 88.31 81 ALA A C 1
ATOM 608 O O . ALA A 1 81 ? 11.208 1.404 3.311 1.00 88.31 81 ALA A O 1
ATOM 609 N N . ALA A 1 82 ? 11.073 3.620 3.722 1.00 86.88 82 ALA A N 1
ATOM 610 C CA . ALA A 1 82 ? 12.046 3.652 4.812 1.00 86.88 82 ALA A CA 1
ATOM 611 C C . ALA A 1 82 ? 11.749 2.653 5.946 1.00 86.88 82 ALA A C 1
ATOM 613 O O . ALA A 1 82 ? 12.676 2.091 6.525 1.00 86.88 82 ALA A O 1
ATOM 614 N N . GLU A 1 83 ? 10.476 2.422 6.270 1.00 85.44 83 GLU A N 1
ATOM 615 C CA . GLU A 1 83 ? 10.095 1.582 7.412 1.00 85.44 83 GLU A CA 1
ATOM 616 C C . GLU A 1 83 ? 9.631 0.178 6.993 1.00 85.44 83 GLU A C 1
ATOM 618 O O . GLU A 1 83 ? 9.765 -0.772 7.767 1.00 85.44 83 GLU A O 1
ATOM 623 N N . HIS A 1 84 ? 9.093 0.024 5.777 1.00 90.25 84 HIS A N 1
ATOM 624 C CA . HIS A 1 84 ? 8.343 -1.180 5.399 1.00 90.25 84 HIS A CA 1
ATOM 625 C C . HIS A 1 84 ? 8.920 -1.946 4.199 1.00 90.25 84 HIS A C 1
ATOM 627 O O . HIS A 1 84 ? 8.584 -3.123 4.031 1.00 90.25 84 HIS A O 1
ATOM 633 N N . ALA A 1 85 ? 9.793 -1.345 3.376 1.00 81.00 85 ALA A N 1
ATOM 634 C CA . ALA A 1 85 ? 10.227 -1.953 2.110 1.00 81.00 85 ALA A CA 1
ATOM 635 C C . ALA A 1 85 ? 10.945 -3.302 2.288 1.00 81.00 85 ALA A C 1
ATOM 637 O O . ALA A 1 85 ? 10.680 -4.239 1.539 1.00 81.00 85 ALA A O 1
ATOM 638 N N . GLU A 1 86 ? 11.795 -3.453 3.309 1.00 81.00 86 GLU A N 1
ATOM 639 C CA . GLU A 1 86 ? 12.543 -4.702 3.546 1.00 81.00 86 GLU A CA 1
ATOM 640 C C . GLU A 1 86 ? 11.639 -5.895 3.900 1.00 81.00 86 GLU A C 1
ATOM 642 O O . GLU A 1 86 ? 12.006 -7.054 3.708 1.00 81.00 86 GLU A O 1
ATOM 647 N N . ARG A 1 87 ? 10.444 -5.620 4.434 1.00 83.44 87 ARG A N 1
ATOM 648 C CA . ARG A 1 87 ? 9.510 -6.625 4.967 1.00 83.44 87 ARG A CA 1
ATOM 649 C C . ARG A 1 87 ? 8.293 -6.848 4.071 1.00 83.44 87 ARG A C 1
ATOM 651 O O . ARG A 1 87 ? 7.433 -7.673 4.394 1.00 83.44 87 ARG A O 1
ATOM 658 N N . LEU A 1 88 ? 8.187 -6.102 2.977 1.00 86.62 88 LEU A N 1
ATOM 659 C CA . LEU A 1 88 ? 7.089 -6.171 2.026 1.00 86.62 88 LEU A CA 1
ATOM 660 C C . LEU A 1 88 ? 7.631 -6.607 0.664 1.00 86.62 88 LEU A C 1
ATOM 662 O O . LEU A 1 88 ? 8.265 -5.836 -0.049 1.00 86.62 88 LEU A O 1
ATOM 666 N N . SER A 1 89 ? 7.351 -7.855 0.292 1.00 85.12 89 SER A N 1
ATOM 667 C CA . SER A 1 89 ? 7.723 -8.385 -1.018 1.00 85.12 89 SER A CA 1
ATOM 668 C C . SER A 1 89 ? 6.514 -8.376 -1.945 1.00 85.12 89 SER A C 1
ATOM 670 O O . SER A 1 89 ? 5.529 -9.068 -1.687 1.00 85.12 89 SER A O 1
ATOM 672 N N . LEU A 1 90 ? 6.603 -7.586 -3.015 1.00 88.81 90 LEU A N 1
ATOM 673 C CA . LEU A 1 90 ? 5.657 -7.571 -4.127 1.00 88.81 90 LEU A CA 1
ATOM 674 C C . LEU A 1 90 ? 6.413 -8.009 -5.394 1.00 88.81 90 LEU A C 1
ATOM 676 O O . LEU A 1 90 ? 7.486 -7.461 -5.662 1.00 88.81 90 LEU A O 1
ATOM 680 N N . PRO A 1 91 ? 5.912 -8.980 -6.181 1.00 85.50 91 PRO A N 1
ATOM 681 C CA . PRO A 1 91 ? 6.665 -9.535 -7.310 1.00 85.50 91 PRO A CA 1
ATOM 682 C C . PRO A 1 91 ? 7.030 -8.503 -8.384 1.00 85.50 91 PRO A C 1
ATOM 684 O O . PRO A 1 91 ? 8.148 -8.517 -8.896 1.00 85.50 91 PRO A O 1
ATOM 687 N N . ALA A 1 92 ? 6.096 -7.605 -8.709 1.00 86.12 92 ALA A N 1
ATOM 688 C CA . ALA A 1 92 ? 6.249 -6.615 -9.775 1.00 86.12 92 ALA A CA 1
ATOM 689 C C . ALA A 1 92 ? 6.536 -5.196 -9.260 1.00 86.12 92 ALA A C 1
ATOM 691 O O . ALA A 1 92 ? 6.829 -4.310 -10.059 1.00 86.12 92 ALA A O 1
ATOM 692 N N . PHE A 1 93 ? 6.480 -4.970 -7.944 1.00 88.69 93 PHE A N 1
ATOM 693 C CA . PHE A 1 93 ? 6.517 -3.628 -7.367 1.00 88.69 93 PHE A CA 1
ATOM 694 C C . PHE A 1 93 ? 7.505 -3.511 -6.211 1.00 88.69 93 PHE A C 1
ATOM 696 O O . PHE A 1 93 ? 7.806 -4.470 -5.500 1.00 88.69 93 PHE A O 1
ATOM 703 N N . GLU A 1 94 ? 8.013 -2.312 -6.001 1.00 90.38 94 GLU A N 1
ATOM 704 C CA . GLU A 1 94 ? 8.706 -1.928 -4.780 1.00 90.38 94 GLU A CA 1
ATOM 705 C C . GLU A 1 94 ? 7.997 -0.745 -4.131 1.00 90.38 94 GLU A C 1
ATOM 707 O O . GLU A 1 94 ? 7.404 0.093 -4.812 1.00 90.38 94 GLU A O 1
ATOM 712 N N . LEU A 1 95 ? 8.024 -0.710 -2.801 1.00 91.19 95 LEU A N 1
ATOM 713 C CA . LEU A 1 95 ? 7.504 0.417 -2.045 1.00 91.19 95 LEU A CA 1
ATOM 714 C C . LEU A 1 95 ? 8.444 1.611 -2.233 1.00 91.19 95 LEU A C 1
ATOM 716 O O . LEU A 1 95 ? 9.663 1.457 -2.175 1.00 91.19 95 LEU A O 1
ATOM 720 N N . THR A 1 96 ? 7.885 2.792 -2.459 1.00 88.88 96 THR A N 1
ATOM 721 C CA . THR A 1 96 ? 8.643 4.021 -2.686 1.00 88.88 96 THR A CA 1
ATOM 722 C C . THR A 1 96 ? 8.003 5.190 -1.948 1.00 88.88 96 THR A C 1
ATOM 724 O O . THR A 1 96 ? 6.795 5.212 -1.760 1.00 88.88 96 THR A O 1
ATOM 727 N N . ASP A 1 97 ? 8.804 6.187 -1.576 1.00 87.75 97 ASP A N 1
ATOM 728 C CA . ASP A 1 97 ? 8.335 7.429 -0.942 1.00 87.75 97 ASP A CA 1
ATOM 729 C C . ASP A 1 97 ? 8.271 8.606 -1.941 1.00 87.75 97 ASP A C 1
ATOM 731 O O . ASP A 1 97 ? 8.151 9.766 -1.557 1.00 87.75 97 ASP A O 1
ATOM 735 N N . LEU A 1 98 ? 8.393 8.332 -3.246 1.00 72.38 98 LEU A N 1
ATOM 736 C CA . LEU A 1 98 ? 8.608 9.344 -4.292 1.00 72.38 98 LEU A CA 1
ATOM 737 C C . LEU A 1 98 ? 7.341 10.075 -4.790 1.00 72.38 98 LEU A C 1
ATOM 739 O O . LEU A 1 98 ? 7.417 10.770 -5.802 1.00 72.38 98 LEU A O 1
ATOM 743 N N . ALA A 1 99 ? 6.180 9.908 -4.157 1.00 60.94 99 ALA A N 1
ATOM 744 C CA . ALA A 1 99 ? 4.884 10.297 -4.733 1.00 60.94 99 ALA A CA 1
ATOM 745 C C . ALA A 1 99 ? 4.297 11.628 -4.245 1.00 60.94 99 ALA A C 1
ATOM 747 O O . ALA A 1 99 ? 4.135 11.809 -3.018 1.00 60.94 99 ALA A O 1
#

Organism: NCBI:txid53360

Radius of gyration: 13.09 Å; chains: 1; bounding box: 28×23×35 Å

pLDDT: mean 86.44, std 11.37, range [47.22, 97.38]

Sequence (99 aa):
MDGRLYAWRATVNRAGGGRSIRVRAWGEHDGCALQADLLSRTAGPGDGAYPDATDVRALIEHGLRHGWAPDVRGGTFVLSAAEHAERLSLPAFELTDLA

Foldseek 3Di:
DPPADKDKDWDWDQFPNAIKIWIWIARDPQFAIEIFIKDFPDDDVPPVDDDDPVLVVLSVVQCVVVPRDRRHGDHYDYDAQVPPQVPRDDPTITTHPGD